Protein AF-A0AAU5PY52-F1 (afdb_monomer_lite)

Structure (mmCIF, N/CA/C/O backbone):
data_AF-A0AAU5PY52-F1
#
_entry.id   AF-A0AAU5PY52-F1
#
loop_
_atom_site.group_PDB
_atom_site.id
_atom_site.type_symbol
_atom_site.label_atom_id
_atom_site.label_alt_id
_atom_site.label_comp_id
_atom_site.label_asym_id
_atom_site.label_entity_id
_atom_site.label_seq_id
_atom_site.pdbx_PDB_ins_code
_atom_site.Cartn_x
_atom_site.Cartn_y
_atom_site.Cartn_z
_atom_site.occupancy
_atom_site.B_iso_or_equiv
_atom_site.auth_seq_id
_atom_site.auth_comp_id
_atom_site.auth_asym_id
_atom_site.auth_atom_id
_atom_site.pdbx_PDB_model_num
ATOM 1 N N . MET A 1 1 ? -18.624 -12.211 0.491 1.00 39.81 1 MET A N 1
ATOM 2 C CA . MET A 1 1 ? -17.865 -11.073 1.031 1.00 39.81 1 MET A CA 1
ATOM 3 C C . MET A 1 1 ? -16.519 -11.173 0.351 1.00 39.81 1 MET A C 1
ATOM 5 O O . MET A 1 1 ? -15.841 -12.166 0.561 1.00 39.81 1 MET A O 1
ATOM 9 N N . THR A 1 2 ? -16.274 -10.323 -0.637 1.00 40.84 2 THR A N 1
ATOM 10 C CA . THR A 1 2 ? -15.008 -10.313 -1.379 1.00 40.84 2 THR A CA 1
ATOM 11 C C . THR A 1 2 ? -14.021 -9.554 -0.504 1.00 40.84 2 THR A C 1
ATOM 13 O O . THR A 1 2 ? -14.384 -8.482 -0.027 1.00 40.84 2 THR A O 1
ATOM 16 N N . ASP A 1 3 ? -12.849 -10.118 -0.225 1.00 51.38 3 ASP A N 1
ATOM 17 C CA . ASP A 1 3 ? -11.806 -9.426 0.536 1.00 51.38 3 ASP A CA 1
ATOM 18 C C . ASP A 1 3 ? -11.303 -8.205 -0.258 1.00 51.38 3 ASP A C 1
ATOM 20 O O . ASP A 1 3 ? -10.367 -8.298 -1.046 1.00 51.38 3 ASP A O 1
ATOM 24 N N . GLU A 1 4 ? -11.919 -7.043 -0.030 1.00 53.38 4 GLU A N 1
ATOM 25 C CA . GLU A 1 4 ? -11.450 -5.718 -0.469 1.00 53.38 4 GLU A CA 1
ATOM 26 C C . GLU A 1 4 ? -9.946 -5.445 -0.229 1.00 53.38 4 GLU A C 1
ATOM 28 O O . GLU A 1 4 ? -9.322 -4.815 -1.089 1.00 53.38 4 GLU A O 1
ATOM 33 N N . PRO A 1 5 ? -9.303 -5.884 0.877 1.00 53.12 5 PRO A N 1
ATOM 34 C CA . PRO A 1 5 ? -7.854 -5.709 1.039 1.00 53.12 5 PRO A CA 1
ATOM 35 C C . PRO A 1 5 ? -7.020 -6.460 -0.010 1.00 53.12 5 PRO A C 1
ATOM 37 O O . PRO A 1 5 ? -6.004 -5.953 -0.492 1.00 53.12 5 PRO A O 1
ATOM 40 N N . ASP A 1 6 ? -7.480 -7.645 -0.405 1.00 61.38 6 ASP A N 1
ATOM 41 C CA . ASP A 1 6 ? -6.853 -8.489 -1.422 1.00 61.38 6 ASP A CA 1
ATOM 42 C C . ASP A 1 6 ? -6.993 -7.861 -2.824 1.00 61.38 6 ASP A C 1
ATOM 44 O O . ASP A 1 6 ? -6.182 -8.088 -3.728 1.00 61.38 6 ASP A O 1
ATOM 48 N N . ASP A 1 7 ? -7.993 -6.993 -2.995 1.00 81.81 7 ASP A N 1
ATOM 49 C CA . ASP A 1 7 ? -8.250 -6.286 -4.243 1.00 81.81 7 ASP A CA 1
ATOM 50 C C . ASP A 1 7 ? -7.268 -5.135 -4.498 1.00 81.81 7 ASP A C 1
ATOM 52 O O . ASP A 1 7 ? -6.905 -4.914 -5.655 1.00 81.81 7 ASP A O 1
ATOM 56 N N . VAL A 1 8 ? -6.766 -4.439 -3.466 1.00 90.81 8 VAL A N 1
ATOM 57 C CA . VAL A 1 8 ? -5.780 -3.354 -3.656 1.00 90.81 8 VAL A CA 1
ATOM 58 C C . VAL A 1 8 ? -4.438 -3.909 -4.130 1.00 90.81 8 VAL A C 1
ATOM 60 O O . VAL A 1 8 ? -3.909 -3.433 -5.136 1.00 90.81 8 VAL A O 1
ATOM 63 N N . LEU A 1 9 ? -3.903 -4.933 -3.454 1.00 94.94 9 LEU A N 1
ATOM 64 C CA . LEU A 1 9 ? -2.650 -5.580 -3.862 1.00 94.94 9 LEU A CA 1
ATOM 65 C C . LEU A 1 9 ? -2.763 -6.154 -5.273 1.00 94.94 9 LEU A C 1
ATOM 67 O O . LEU A 1 9 ? -1.905 -5.899 -6.114 1.00 94.94 9 LEU A O 1
ATOM 71 N N . ARG A 1 10 ? -3.865 -6.851 -5.569 1.00 93.94 10 ARG A N 1
ATOM 72 C CA . ARG A 1 10 ? -4.130 -7.419 -6.895 1.00 93.94 10 ARG A CA 1
ATOM 73 C C . ARG A 1 10 ? -4.260 -6.350 -7.980 1.00 93.94 10 ARG A C 1
ATOM 75 O O . ARG A 1 10 ? -3.784 -6.562 -9.094 1.00 93.94 10 ARG A O 1
ATOM 82 N N . ALA A 1 11 ? -4.909 -5.223 -7.687 1.00 94.75 11 ALA A N 1
ATOM 83 C CA . ALA A 1 11 ? -5.026 -4.111 -8.626 1.00 94.75 11 ALA A CA 1
ATOM 84 C C . ALA A 1 11 ? -3.655 -3.492 -8.920 1.00 94.75 11 ALA A C 1
ATOM 86 O O . ALA A 1 11 ? -3.289 -3.356 -10.084 1.00 94.75 11 ALA A O 1
ATOM 87 N N . VAL A 1 12 ? -2.868 -3.196 -7.883 1.00 95.88 12 VAL A N 1
ATOM 88 C CA . VAL A 1 12 ? -1.525 -2.625 -8.049 1.00 95.88 12 VAL A CA 1
ATOM 89 C C . VAL A 1 12 ? -0.586 -3.613 -8.750 1.00 95.88 12 VAL A C 1
ATOM 91 O O . VAL A 1 12 ? 0.155 -3.213 -9.641 1.00 95.88 12 VAL A O 1
ATOM 94 N N . ALA A 1 13 ? -0.646 -4.908 -8.429 1.00 96.44 13 ALA A N 1
ATOM 95 C CA . ALA A 1 13 ? 0.138 -5.939 -9.110 1.00 96.44 13 ALA A CA 1
ATOM 96 C C . ALA A 1 13 ? -0.170 -6.003 -10.614 1.00 96.44 13 ALA A C 1
ATOM 98 O O . ALA A 1 13 ? 0.753 -6.093 -11.421 1.00 96.44 13 ALA A O 1
ATOM 99 N N . ARG A 1 14 ? -1.449 -5.887 -11.001 1.00 95.44 14 ARG A N 1
ATOM 100 C CA . ARG A 1 14 ? -1.853 -5.795 -12.414 1.00 95.44 14 ARG A CA 1
ATOM 101 C C . ARG A 1 14 ? -1.328 -4.532 -13.084 1.00 95.44 14 ARG A C 1
ATOM 103 O O . ARG A 1 14 ? -0.817 -4.612 -14.190 1.00 95.44 14 ARG A O 1
ATOM 110 N N . GLU A 1 15 ? -1.394 -3.382 -12.417 1.00 95.44 15 GLU A N 1
ATOM 111 C CA . GLU A 1 15 ? -0.835 -2.133 -12.954 1.00 95.44 15 GLU A CA 1
ATOM 112 C C . GLU A 1 15 ? 0.694 -2.237 -13.164 1.00 95.44 15 GLU A C 1
ATOM 114 O O . GLU A 1 15 ? 1.231 -1.706 -14.141 1.00 95.44 15 GLU A O 1
ATOM 119 N N . ILE A 1 16 ? 1.405 -2.944 -12.276 1.00 95.88 16 ILE A N 1
ATOM 120 C CA . ILE A 1 16 ? 2.834 -3.261 -12.429 1.00 95.88 16 ILE A CA 1
ATOM 121 C C . ILE A 1 16 ? 3.046 -4.173 -13.644 1.00 95.88 16 ILE A C 1
ATOM 123 O O . ILE A 1 16 ? 3.886 -3.869 -14.494 1.00 95.88 16 ILE A O 1
ATOM 127 N N . GLU A 1 17 ? 2.275 -5.253 -13.759 1.00 95.31 17 GLU A N 1
ATOM 128 C CA . GLU A 1 17 ? 2.351 -6.184 -14.887 1.00 95.31 17 GLU A CA 1
ATOM 129 C C . GLU A 1 17 ? 2.088 -5.474 -16.222 1.00 95.31 17 GLU A C 1
ATOM 131 O O . GLU A 1 17 ? 2.890 -5.585 -17.147 1.00 95.31 17 GLU A O 1
ATOM 136 N N . ASP A 1 18 ? 1.067 -4.623 -16.296 1.00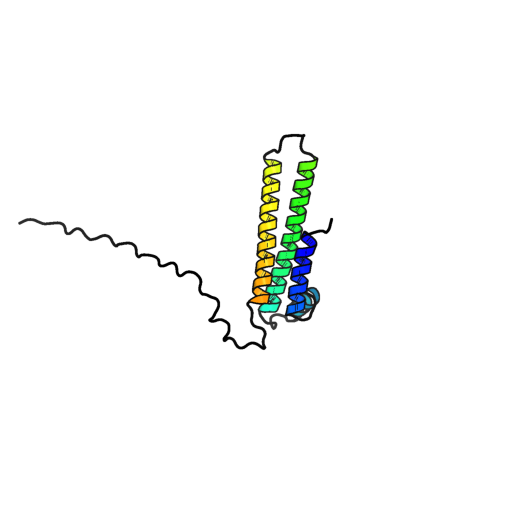 94.12 18 ASP A N 1
ATOM 137 C CA . ASP A 1 18 ? 0.761 -3.804 -17.473 1.00 94.12 18 ASP A CA 1
ATOM 138 C C . ASP A 1 18 ? 1.902 -2.831 -17.831 1.00 94.12 18 ASP A C 1
ATOM 140 O O . ASP A 1 18 ? 2.088 -2.452 -18.997 1.00 94.12 18 ASP A O 1
ATOM 144 N N . ARG A 1 19 ? 2.681 -2.385 -16.835 1.00 91.75 19 ARG A N 1
ATOM 145 C CA . ARG A 1 19 ? 3.782 -1.431 -17.028 1.00 91.75 19 ARG A CA 1
ATOM 146 C C . ARG A 1 19 ? 5.076 -2.087 -17.493 1.00 91.75 19 ARG A C 1
ATOM 148 O O . ARG A 1 19 ? 5.798 -1.451 -18.274 1.00 91.75 19 ARG A O 1
ATOM 155 N N . PHE A 1 20 ? 5.392 -3.277 -16.982 1.00 91.81 20 PHE A N 1
ATOM 156 C CA . PHE A 1 20 ? 6.667 -3.971 -17.210 1.00 91.81 20 PHE A CA 1
ATOM 157 C C . PHE A 1 20 ? 6.549 -5.206 -18.112 1.00 91.81 20 PHE A C 1
ATOM 159 O O . PHE A 1 20 ? 7.569 -5.682 -18.604 1.00 91.81 20 PHE A O 1
ATOM 166 N N . GLY A 1 21 ? 5.333 -5.687 -18.369 1.00 93.88 21 GLY A N 1
ATOM 167 C CA . GLY A 1 21 ? 5.050 -6.878 -19.170 1.00 93.88 21 GLY A CA 1
ATOM 168 C C . GLY A 1 21 ? 5.362 -8.200 -18.467 1.00 93.88 21 GLY A C 1
ATOM 169 O O . GLY A 1 21 ? 5.382 -9.231 -19.133 1.00 93.88 21 GLY A O 1
ATOM 170 N N . VAL A 1 22 ? 5.644 -8.169 -17.162 1.00 94.94 22 VAL A N 1
ATOM 171 C CA . VAL A 1 22 ? 5.950 -9.342 -16.334 1.00 94.94 22 VAL A CA 1
ATOM 172 C C . VAL A 1 22 ? 5.278 -9.216 -14.964 1.00 94.94 22 VAL A C 1
ATOM 174 O O . VAL A 1 22 ? 5.137 -8.091 -14.471 1.00 94.94 22 VAL A O 1
ATOM 177 N N . PRO A 1 23 ? 4.899 -10.335 -14.323 1.00 96.31 23 PRO A N 1
ATOM 178 C CA . PRO A 1 23 ? 4.398 -10.338 -12.953 1.00 96.31 23 PRO A CA 1
ATOM 179 C C . PRO A 1 23 ? 5.377 -9.696 -11.959 1.00 96.31 23 PRO A C 1
ATOM 181 O O . PRO A 1 23 ? 6.594 -9.702 -12.156 1.00 96.31 23 PRO A O 1
ATOM 184 N N . VAL A 1 24 ? 4.851 -9.178 -10.845 1.00 95.69 24 VAL A N 1
ATOM 185 C CA . VAL A 1 24 ? 5.657 -8.484 -9.823 1.00 95.69 24 VAL A CA 1
ATOM 186 C C . VAL A 1 24 ? 6.741 -9.369 -9.192 1.00 95.69 24 VAL A C 1
ATOM 188 O O . VAL A 1 24 ? 7.825 -8.876 -8.880 1.00 95.69 24 VAL A O 1
ATOM 191 N N . ASP A 1 25 ? 6.500 -10.676 -9.070 1.00 95.94 25 ASP A N 1
ATOM 192 C CA . ASP A 1 25 ? 7.489 -11.624 -8.546 1.00 95.94 25 ASP A CA 1
ATOM 193 C C . ASP A 1 25 ? 8.660 -11.829 -9.515 1.00 95.94 25 ASP A C 1
ATOM 195 O O . ASP A 1 25 ? 9.820 -11.794 -9.107 1.00 95.94 25 ASP A O 1
ATOM 199 N N . GLU A 1 26 ? 8.387 -11.925 -10.818 1.00 95.62 26 GLU A N 1
ATOM 200 C CA . GLU A 1 26 ? 9.441 -11.969 -11.839 1.00 95.62 26 GLU A CA 1
ATOM 201 C C . GLU A 1 26 ? 10.224 -10.646 -11.884 1.00 95.62 26 GLU A C 1
ATOM 203 O O . GLU A 1 26 ? 11.449 -10.633 -12.038 1.00 95.62 26 GLU A O 1
ATOM 208 N N . LEU A 1 27 ? 9.542 -9.512 -11.680 1.00 95.00 27 LEU A N 1
ATOM 209 C CA . LEU A 1 27 ? 10.191 -8.206 -11.567 1.00 95.00 27 LEU A CA 1
ATOM 210 C C . LEU A 1 27 ? 11.116 -8.130 -10.339 1.00 95.00 27 LEU A C 1
ATOM 212 O O . LEU A 1 27 ? 12.227 -7.602 -10.453 1.00 95.00 27 LEU A O 1
ATOM 216 N N . ARG A 1 28 ? 10.702 -8.676 -9.185 1.00 95.38 28 ARG A N 1
ATOM 217 C CA . ARG A 1 28 ? 11.547 -8.824 -7.982 1.00 95.38 28 ARG A CA 1
ATOM 218 C C . ARG A 1 28 ? 12.805 -9.622 -8.282 1.00 95.38 28 ARG A C 1
ATOM 220 O O . ARG A 1 28 ? 13.901 -9.179 -7.934 1.00 95.38 28 ARG A O 1
ATOM 227 N N . GLU A 1 29 ? 12.662 -10.772 -8.934 1.00 95.00 29 GLU A N 1
ATOM 228 C CA . GLU A 1 29 ? 13.794 -11.625 -9.299 1.00 95.00 29 GLU A CA 1
ATOM 229 C C . GLU A 1 29 ? 14.764 -10.897 -10.232 1.00 95.00 29 GLU A C 1
ATOM 231 O O . GLU A 1 29 ? 15.976 -10.902 -9.998 1.00 95.00 29 GLU A O 1
ATOM 236 N N . ALA A 1 30 ? 14.243 -10.195 -11.241 1.00 92.31 30 ALA A N 1
ATOM 237 C CA . ALA A 1 30 ? 15.050 -9.398 -12.158 1.00 92.31 30 ALA A CA 1
ATOM 2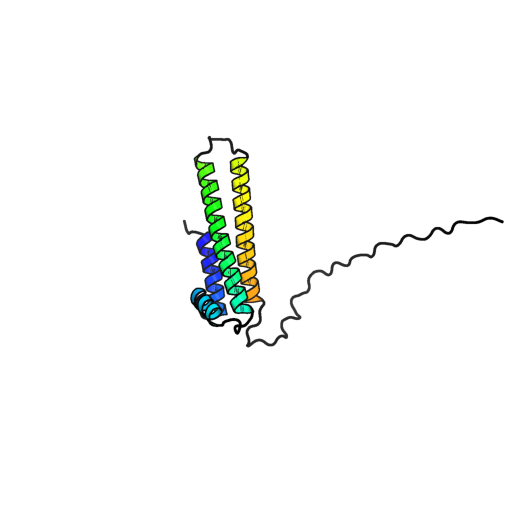38 C C . ALA A 1 30 ? 15.810 -8.270 -11.435 1.00 92.31 30 ALA A C 1
ATOM 240 O O . ALA A 1 30 ? 17.007 -8.077 -11.672 1.00 92.31 30 ALA A O 1
ATOM 241 N N . VAL A 1 31 ? 15.151 -7.550 -10.518 1.00 92.88 31 VAL A N 1
ATOM 242 C CA . VAL A 1 31 ? 15.781 -6.510 -9.685 1.00 92.88 31 VAL A CA 1
ATOM 243 C C . VAL A 1 31 ? 16.882 -7.106 -8.802 1.00 92.88 31 VAL A C 1
ATOM 245 O O . VAL A 1 31 ? 17.985 -6.551 -8.743 1.00 92.88 31 VAL A O 1
ATOM 248 N N . ALA A 1 32 ? 16.626 -8.246 -8.158 1.00 91.94 32 ALA A N 1
ATOM 249 C CA . ALA A 1 32 ? 17.595 -8.929 -7.303 1.00 91.94 32 ALA A CA 1
ATOM 250 C C . ALA A 1 32 ? 18.813 -9.439 -8.095 1.00 91.94 32 ALA A C 1
ATOM 252 O O . ALA A 1 32 ? 19.960 -9.287 -7.660 1.00 91.94 32 ALA A O 1
ATOM 253 N N . ALA A 1 33 ? 18.585 -9.994 -9.288 1.00 90.88 33 ALA A N 1
ATOM 254 C CA . ALA A 1 33 ? 19.635 -10.508 -10.161 1.00 90.88 33 ALA A CA 1
ATOM 255 C C . ALA A 1 33 ? 20.532 -9.396 -10.733 1.00 90.88 33 ALA A C 1
ATOM 257 O O . ALA A 1 33 ? 21.728 -9.610 -10.942 1.00 90.88 33 ALA A O 1
ATOM 258 N N . ALA A 1 34 ? 19.990 -8.194 -10.949 1.00 84.62 34 ALA A N 1
ATOM 259 C CA . ALA A 1 34 ? 20.687 -7.117 -11.644 1.00 84.62 34 ALA A CA 1
ATOM 260 C C . ALA A 1 34 ? 21.833 -6.450 -10.854 1.00 84.62 34 ALA A C 1
ATOM 262 O O . ALA A 1 34 ? 22.549 -5.630 -11.430 1.00 84.62 34 ALA A O 1
ATOM 263 N N . ARG A 1 35 ? 22.046 -6.756 -9.562 1.00 68.06 35 ARG A N 1
ATOM 264 C CA . ARG A 1 35 ? 23.165 -6.238 -8.730 1.00 68.06 35 ARG A CA 1
ATOM 265 C C . ARG A 1 35 ? 23.478 -4.736 -8.935 1.00 68.06 35 ARG A C 1
ATOM 267 O O . ARG A 1 35 ? 24.636 -4.347 -9.057 1.00 68.06 35 ARG A O 1
ATOM 274 N N . GLY A 1 36 ? 22.447 -3.889 -9.002 1.00 65.81 36 GLY A N 1
ATOM 275 C CA . GLY A 1 36 ? 22.589 -2.430 -9.154 1.00 65.81 36 GLY A CA 1
ATOM 276 C C . GLY A 1 36 ? 22.752 -1.905 -10.588 1.00 65.81 36 GLY A C 1
ATOM 277 O O . GLY A 1 36 ? 22.923 -0.704 -10.767 1.00 65.81 36 GLY A O 1
ATOM 278 N N . THR A 1 37 ? 22.677 -2.765 -11.608 1.00 73.75 37 THR A N 1
ATOM 279 C CA . THR A 1 37 ? 22.708 -2.356 -13.030 1.00 73.75 37 THR A CA 1
ATOM 280 C C . THR A 1 37 ? 21.328 -2.040 -13.615 1.00 73.75 37 THR A C 1
ATOM 282 O O . THR A 1 37 ? 21.238 -1.464 -14.699 1.00 73.75 37 THR A O 1
ATOM 285 N N . ILE A 1 38 ? 20.248 -2.383 -12.907 1.00 78.31 38 ILE A N 1
ATOM 286 C CA . ILE A 1 38 ? 18.880 -2.074 -13.331 1.00 78.31 38 ILE A CA 1
ATOM 287 C C . ILE A 1 38 ? 18.567 -0.583 -13.151 1.00 78.31 38 ILE A C 1
ATOM 289 O O . ILE A 1 38 ? 19.106 0.088 -12.269 1.00 78.31 38 ILE A O 1
ATOM 293 N N . SER A 1 39 ? 17.684 -0.057 -14.002 1.00 80.00 39 SER A N 1
ATOM 294 C CA . SER A 1 39 ? 17.233 1.330 -13.906 1.00 80.00 39 SER A CA 1
ATOM 295 C C . SER A 1 39 ? 16.482 1.595 -12.591 1.00 80.00 39 SER A C 1
ATOM 297 O O . SER A 1 39 ? 15.991 0.681 -11.931 1.00 80.00 39 SER A O 1
ATOM 299 N N . PHE A 1 40 ? 16.390 2.869 -12.200 1.00 88.31 40 PHE A N 1
ATOM 300 C CA . PHE A 1 40 ? 15.768 3.282 -10.936 1.00 88.31 40 PHE A CA 1
ATOM 301 C C . PHE A 1 40 ? 14.317 2.800 -10.784 1.00 88.31 40 PHE A C 1
ATOM 303 O O . PHE A 1 40 ? 13.910 2.422 -9.688 1.00 88.31 40 PHE A O 1
ATOM 310 N N . LEU A 1 41 ? 13.537 2.834 -11.869 1.00 91.19 41 LEU A N 1
ATOM 311 C CA . LEU A 1 41 ? 12.091 2.644 -11.811 1.00 91.19 41 LEU A CA 1
ATOM 312 C C . LEU A 1 41 ? 11.679 1.226 -11.353 1.00 91.19 41 LEU A C 1
ATOM 314 O O . LEU A 1 41 ? 10.944 1.160 -10.371 1.00 91.19 41 LEU A O 1
ATOM 318 N N . PRO A 1 42 ? 12.151 0.115 -11.962 1.00 92.69 42 PRO A N 1
ATOM 319 C CA . PRO A 1 42 ? 11.880 -1.242 -11.475 1.00 92.69 42 PRO A CA 1
ATOM 320 C C . PRO A 1 42 ? 12.196 -1.435 -9.990 1.00 92.69 42 PRO A C 1
ATOM 322 O O . PRO A 1 42 ? 11.351 -1.908 -9.237 1.00 92.69 42 PRO A O 1
ATOM 325 N N . SER A 1 43 ? 13.378 -0.998 -9.544 1.00 93.50 43 SER A N 1
ATOM 326 C CA . SER A 1 43 ? 13.796 -1.137 -8.143 1.00 93.50 43 SER A CA 1
ATOM 327 C C . SER A 1 43 ? 12.925 -0.326 -7.189 1.00 93.50 43 SER A C 1
ATOM 329 O O . SER A 1 43 ? 12.601 -0.788 -6.097 1.00 93.50 43 SER A O 1
ATOM 331 N N . ALA A 1 44 ? 12.548 0.894 -7.583 1.00 94.25 44 ALA A N 1
ATOM 332 C CA . ALA A 1 44 ? 11.674 1.735 -6.780 1.00 94.25 44 ALA A CA 1
ATOM 333 C C . ALA A 1 44 ? 10.266 1.136 -6.680 1.00 94.25 44 ALA A C 1
ATOM 335 O O . ALA A 1 44 ? 9.721 1.092 -5.581 1.00 94.25 44 ALA A O 1
ATOM 336 N N . VAL A 1 45 ? 9.700 0.663 -7.795 1.00 96.19 45 VAL A N 1
ATOM 337 C CA . VAL A 1 45 ? 8.373 0.033 -7.821 1.00 96.19 45 VAL A CA 1
ATOM 338 C C . VAL A 1 45 ? 8.346 -1.215 -6.947 1.00 96.19 45 VAL A C 1
ATOM 340 O O . VAL A 1 45 ? 7.468 -1.305 -6.097 1.00 96.19 45 VAL A O 1
ATOM 343 N N . VAL A 1 46 ? 9.322 -2.118 -7.094 1.00 96.31 46 VAL A N 1
ATOM 344 C CA . VAL A 1 46 ? 9.411 -3.335 -6.269 1.00 96.31 46 VAL A CA 1
ATOM 345 C C . VAL A 1 46 ? 9.453 -2.982 -4.786 1.00 96.31 46 VAL A C 1
ATOM 347 O O . VAL A 1 46 ? 8.622 -3.463 -4.028 1.00 96.31 46 VAL A O 1
ATOM 350 N N . ARG A 1 47 ? 10.332 -2.059 -4.378 1.00 96.44 47 ARG A N 1
ATOM 351 C CA . ARG A 1 47 ? 10.416 -1.636 -2.973 1.00 96.44 47 ARG A CA 1
ATOM 352 C C . ARG A 1 47 ? 9.084 -1.095 -2.445 1.00 96.44 47 ARG A C 1
ATOM 354 O O . ARG A 1 47 ? 8.661 -1.455 -1.358 1.00 96.44 47 ARG A O 1
ATOM 361 N N . TRP A 1 48 ? 8.437 -0.202 -3.191 1.00 97.94 48 TRP A N 1
ATOM 362 C CA . TRP A 1 48 ? 7.174 0.395 -2.750 1.00 97.94 48 TRP A CA 1
ATOM 363 C C . TRP A 1 48 ? 6.009 -0.599 -2.753 1.00 97.94 48 TRP A C 1
ATOM 365 O O . TRP A 1 48 ? 5.072 -0.429 -1.976 1.00 97.94 48 TRP A O 1
ATOM 375 N N . TYR A 1 49 ? 6.065 -1.620 -3.606 1.00 97.81 49 TYR A N 1
ATOM 376 C CA . TYR A 1 49 ? 5.119 -2.726 -3.589 1.00 97.81 49 TYR A CA 1
ATOM 377 C C . TYR A 1 49 ? 5.350 -3.648 -2.378 1.00 97.81 49 TYR A C 1
ATOM 379 O O . TYR A 1 49 ? 4.388 -4.005 -1.706 1.00 97.81 49 TYR A O 1
ATOM 387 N N . ASP A 1 50 ? 6.603 -3.934 -2.014 1.00 97.50 50 ASP A N 1
ATOM 388 C CA . ASP A 1 50 ? 6.939 -4.662 -0.779 1.00 97.50 50 ASP A CA 1
ATOM 389 C C . ASP A 1 50 ? 6.444 -3.902 0.470 1.00 97.50 50 ASP A C 1
ATOM 391 O O . ASP A 1 50 ? 5.815 -4.484 1.357 1.00 97.50 50 ASP A O 1
ATOM 395 N N . ASP A 1 51 ? 6.648 -2.579 0.507 1.00 98.12 51 ASP A N 1
ATOM 396 C CA . ASP A 1 51 ? 6.132 -1.709 1.574 1.00 98.12 51 ASP A CA 1
ATOM 397 C C . ASP A 1 51 ? 4.588 -1.721 1.633 1.00 98.12 51 ASP A C 1
ATOM 399 O O . ASP A 1 51 ? 3.999 -1.570 2.706 1.00 98.12 51 ASP A O 1
ATOM 403 N N . LEU A 1 52 ? 3.912 -1.873 0.486 1.00 97.62 52 LEU A N 1
ATOM 404 C CA . LEU A 1 52 ? 2.453 -1.989 0.406 1.00 97.62 52 LEU A CA 1
ATOM 405 C C . LEU A 1 52 ? 1.967 -3.338 0.957 1.00 97.62 52 LEU A C 1
ATOM 407 O O . LEU A 1 52 ? 0.991 -3.362 1.705 1.00 97.62 52 LEU A O 1
ATOM 411 N N . GLU A 1 53 ? 2.648 -4.443 0.645 1.00 97.25 53 GLU A N 1
ATOM 412 C CA . GLU A 1 53 ? 2.350 -5.763 1.222 1.00 97.25 53 GLU A CA 1
ATOM 413 C C . GLU A 1 53 ? 2.546 -5.782 2.743 1.00 97.25 53 GLU A C 1
ATOM 415 O O . GLU A 1 53 ? 1.764 -6.388 3.480 1.00 97.25 53 GLU A O 1
ATOM 420 N N . GLU A 1 54 ? 3.584 -5.113 3.249 1.00 97.19 54 GLU A N 1
ATOM 421 C CA . GLU A 1 54 ? 3.768 -4.926 4.688 1.00 97.19 54 GLU A CA 1
ATOM 422 C C . GLU A 1 54 ? 2.628 -4.105 5.302 1.00 97.19 54 GLU A C 1
ATOM 424 O O . GLU A 1 54 ? 2.027 -4.539 6.287 1.00 97.19 54 GLU A O 1
ATOM 429 N N . ALA A 1 55 ? 2.271 -2.970 4.697 1.00 96.44 55 ALA A N 1
ATOM 430 C CA . ALA A 1 55 ? 1.166 -2.141 5.171 1.00 96.44 55 ALA A CA 1
ATOM 431 C C . ALA A 1 55 ? -0.172 -2.899 5.180 1.00 96.44 55 ALA A C 1
ATOM 433 O O . ALA A 1 55 ? -0.944 -2.761 6.127 1.00 96.44 55 ALA A O 1
ATOM 434 N N . GLN A 1 56 ? -0.427 -3.739 4.172 1.00 96.81 56 GLN A N 1
ATOM 435 C CA . GLN A 1 56 ? -1.627 -4.571 4.112 1.00 96.81 56 GLN A CA 1
ATOM 436 C C . GLN A 1 56 ? -1.663 -5.602 5.250 1.00 96.81 56 GLN A C 1
ATOM 438 O O . GLN A 1 56 ? -2.696 -5.756 5.896 1.00 96.81 56 GLN A O 1
ATOM 443 N N . ARG A 1 57 ? -0.536 -6.256 5.564 1.00 96.25 57 ARG A N 1
ATOM 444 C CA . ARG A 1 57 ? -0.450 -7.179 6.712 1.00 96.25 57 ARG A CA 1
ATOM 445 C C . ARG A 1 57 ? -0.681 -6.471 8.047 1.00 96.25 57 ARG A C 1
ATOM 447 O O . ARG A 1 57 ? -1.362 -7.011 8.916 1.00 96.25 57 ARG A O 1
ATOM 454 N N . LEU A 1 58 ? -0.131 -5.266 8.211 1.00 95.94 58 LEU A N 1
ATOM 455 C CA . LEU A 1 58 ? -0.333 -4.457 9.416 1.00 95.94 58 LEU A CA 1
ATOM 456 C C . LEU A 1 58 ? -1.789 -4.008 9.572 1.00 95.94 58 LEU A C 1
ATOM 458 O O . LEU A 1 58 ? -2.297 -4.022 10.692 1.00 95.94 58 LEU A O 1
ATOM 462 N N . LEU A 1 59 ? -2.452 -3.641 8.472 1.00 96.81 59 LEU A N 1
ATOM 463 C CA . LEU A 1 59 ? -3.872 -3.299 8.471 1.00 96.81 59 LEU A CA 1
ATOM 464 C C . LEU A 1 59 ? -4.724 -4.497 8.891 1.00 96.81 59 LEU A C 1
ATOM 466 O O . LEU A 1 59 ? -5.471 -4.378 9.855 1.00 96.81 59 LEU A O 1
ATOM 470 N N . THR A 1 60 ? -4.539 -5.656 8.253 1.00 96.06 60 THR A N 1
ATOM 471 C CA . THR A 1 60 ? -5.279 -6.879 8.599 1.00 96.06 60 THR A CA 1
ATOM 472 C C . THR A 1 60 ? -5.089 -7.250 10.072 1.00 96.06 60 THR A C 1
ATOM 474 O O . THR A 1 60 ? -6.059 -7.504 10.775 1.00 96.06 60 THR A O 1
ATOM 477 N N . SER A 1 61 ? -3.857 -7.180 10.588 1.00 96.69 61 SER A N 1
ATOM 478 C CA . SER A 1 61 ? -3.601 -7.432 12.012 1.00 96.69 61 SER A CA 1
ATOM 479 C C . SER A 1 61 ? -4.301 -6.424 12.930 1.00 96.69 61 SER A C 1
ATOM 481 O O . SER A 1 61 ? -4.769 -6.806 13.998 1.00 96.69 61 SER A O 1
ATOM 483 N N . ALA A 1 62 ? -4.351 -5.141 12.561 1.00 96.88 62 ALA A N 1
ATOM 484 C CA . ALA A 1 62 ? -5.031 -4.124 13.359 1.00 96.88 62 ALA A CA 1
ATOM 485 C C . ALA A 1 62 ? -6.559 -4.310 13.337 1.00 96.88 62 ALA A C 1
ATOM 487 O O . ALA A 1 62 ? -7.213 -4.113 14.360 1.00 96.88 62 ALA A O 1
ATOM 488 N N . GLU A 1 63 ? -7.118 -4.704 12.191 1.00 97.06 63 GLU A N 1
ATOM 489 C CA . GLU A 1 63 ? -8.541 -5.013 12.026 1.00 97.06 63 GLU A CA 1
ATOM 490 C C . GLU A 1 63 ? -8.942 -6.234 12.858 1.00 97.06 63 GLU A C 1
ATOM 492 O O . GLU A 1 63 ? -9.941 -6.173 13.574 1.00 97.06 63 GLU A O 1
ATOM 497 N N . ASP A 1 64 ? -8.134 -7.297 12.844 1.00 96.94 64 ASP A N 1
ATOM 498 C CA . ASP A 1 64 ? -8.356 -8.496 13.657 1.00 96.94 64 ASP A CA 1
ATOM 499 C C . ASP A 1 64 ? -8.314 -8.185 15.161 1.00 96.94 64 ASP A C 1
ATOM 501 O O . ASP A 1 64 ? -9.169 -8.645 15.923 1.00 96.94 64 ASP A O 1
ATOM 505 N N . GLU A 1 65 ? -7.352 -7.367 15.604 1.00 96.50 65 GLU A N 1
ATOM 506 C CA . GLU A 1 65 ? -7.268 -6.917 16.999 1.00 96.50 65 GLU A CA 1
ATOM 507 C C . GLU A 1 65 ? -8.501 -6.096 17.409 1.00 96.50 65 GLU A C 1
ATOM 509 O O . GLU A 1 65 ? -9.082 -6.339 18.472 1.00 96.50 65 GLU A O 1
ATOM 514 N N . LEU A 1 66 ? -8.926 -5.143 16.570 1.00 96.06 66 LEU A N 1
ATOM 515 C CA . LEU A 1 66 ? -10.119 -4.335 16.821 1.00 96.06 66 LEU A CA 1
ATOM 516 C C . LEU A 1 66 ? -11.378 -5.207 16.863 1.00 96.06 66 LEU A C 1
ATOM 518 O O . LEU A 1 66 ? -12.203 -5.053 17.765 1.00 96.06 66 LEU A O 1
ATOM 522 N N . LEU A 1 67 ? -11.522 -6.137 15.919 1.00 95.69 67 LEU A N 1
ATOM 523 C CA . LEU A 1 67 ? -12.653 -7.055 15.864 1.00 95.69 67 LEU A CA 1
ATOM 524 C C . LEU A 1 67 ? -12.707 -7.933 17.120 1.00 95.69 67 LEU A C 1
ATOM 526 O O . LEU A 1 67 ? -13.773 -8.075 17.720 1.00 95.69 67 LEU A O 1
ATOM 530 N N . GLY A 1 68 ? -11.565 -8.472 17.555 1.00 94.62 68 GLY A N 1
ATOM 531 C CA . GLY A 1 68 ? -11.466 -9.263 18.781 1.00 94.62 68 GLY A CA 1
ATOM 532 C C . GLY A 1 68 ? -11.847 -8.466 20.033 1.00 94.62 68 GLY A C 1
ATOM 533 O O . GLY A 1 68 ? -12.567 -8.973 20.900 1.00 94.62 68 GLY A O 1
ATOM 534 N N . ALA A 1 69 ? -11.431 -7.199 20.109 1.00 92.81 69 ALA A N 1
ATOM 535 C CA . ALA A 1 69 ? -11.810 -6.306 21.201 1.00 92.81 69 ALA A CA 1
ATOM 536 C C . ALA A 1 69 ? -13.317 -6.004 21.198 1.00 92.81 69 ALA A C 1
ATOM 538 O O . ALA A 1 69 ? -13.967 -6.128 22.233 1.00 92.81 69 ALA A O 1
ATOM 539 N N . LEU A 1 70 ? -13.899 -5.700 20.033 1.00 92.50 70 LEU A N 1
ATOM 540 C CA . LEU A 1 70 ? -15.335 -5.438 19.888 1.00 92.50 70 LEU A CA 1
ATOM 541 C C . LEU A 1 70 ? -16.201 -6.653 20.241 1.00 92.50 70 LEU A C 1
ATOM 543 O O . LEU A 1 70 ? -17.260 -6.497 20.841 1.00 92.50 70 LEU A O 1
ATOM 547 N N . GLN A 1 71 ? -15.755 -7.864 19.902 1.00 92.00 71 GLN A N 1
ATOM 548 C CA . GLN A 1 71 ? -16.451 -9.105 20.263 1.00 92.00 71 GLN A CA 1
ATOM 549 C C . GLN A 1 71 ? -16.409 -9.396 21.768 1.00 92.00 71 GLN A C 1
ATOM 551 O O . GLN A 1 71 ? -17.299 -10.068 22.288 1.00 92.00 71 GLN A O 1
ATOM 556 N N . SER A 1 72 ? -15.379 -8.903 22.456 1.00 88.50 72 SER A N 1
ATOM 557 C CA . SER A 1 72 ? -15.182 -9.093 23.897 1.00 88.50 72 SER A CA 1
ATOM 558 C C . SER A 1 72 ? -15.784 -7.961 24.736 1.00 88.50 72 SER A C 1
ATOM 560 O O . SER A 1 72 ? -15.900 -8.099 25.955 1.00 88.50 72 SER A O 1
ATOM 562 N N . ALA A 1 73 ? -16.155 -6.843 24.105 1.00 85.06 73 ALA A N 1
ATOM 563 C CA . ALA A 1 73 ? -16.648 -5.657 24.785 1.00 85.06 73 ALA A CA 1
ATOM 564 C C . ALA A 1 73 ? -18.067 -5.871 25.354 1.00 85.06 73 ALA A C 1
ATOM 566 O O . ALA A 1 73 ? -18.934 -6.449 24.687 1.00 85.06 73 ALA A O 1
ATOM 567 N N . PRO A 1 74 ? -18.347 -5.392 26.580 1.00 82.38 74 PRO A N 1
ATOM 568 C CA . PRO A 1 74 ? -19.692 -5.411 27.132 1.00 82.38 74 PRO A CA 1
ATOM 569 C C . PRO A 1 74 ? -20.639 -4.528 26.309 1.00 82.38 74 PRO A C 1
ATOM 571 O O . PRO A 1 74 ? -20.271 -3.472 25.794 1.00 82.38 74 PRO A O 1
ATOM 574 N N . ALA A 1 75 ? -21.892 -4.966 26.183 1.00 76.81 75 ALA A N 1
ATOM 575 C CA . ALA A 1 75 ? -22.879 -4.280 25.359 1.00 76.81 75 ALA A CA 1
ATOM 576 C C . ALA A 1 75 ? -23.105 -2.834 25.837 1.00 76.81 75 ALA A C 1
ATOM 578 O O . ALA A 1 75 ? -23.625 -2.610 26.929 1.00 76.81 75 ALA A O 1
ATOM 579 N N . GLY A 1 76 ? -22.777 -1.867 24.976 1.00 71.12 76 GLY A N 1
ATOM 580 C CA . GLY A 1 76 ? -23.110 -0.453 25.162 1.00 71.12 76 GLY A CA 1
ATOM 581 C C . GLY A 1 76 ? -21.971 0.453 25.628 1.00 71.12 76 GLY A C 1
ATOM 582 O O . GLY A 1 76 ? -22.206 1.655 25.731 1.00 71.12 76 GLY A O 1
ATOM 583 N N . GLU A 1 77 ? -20.760 -0.065 25.855 1.00 74.12 77 GLU A N 1
ATOM 584 C CA . GLU A 1 77 ? -19.616 0.755 26.270 1.00 74.12 77 GLU A CA 1
ATOM 585 C C . GLU A 1 77 ? -18.381 0.439 25.415 1.00 74.12 77 GLU A C 1
ATOM 587 O O . GLU A 1 77 ? -17.844 -0.666 25.448 1.00 74.12 77 GLU A O 1
ATOM 592 N N . LEU A 1 78 ? -17.962 1.418 24.605 1.00 83.00 78 LEU A N 1
ATOM 593 C CA . LEU A 1 78 ? -16.673 1.399 23.915 1.00 83.00 78 LEU A CA 1
ATOM 594 C C . LEU A 1 78 ? -15.685 2.143 24.805 1.00 83.00 78 LEU A C 1
ATOM 596 O O . LEU A 1 78 ? -15.796 3.359 24.972 1.00 83.00 78 LEU A O 1
ATOM 600 N N . ASP A 1 79 ? -14.757 1.412 25.403 1.00 86.31 79 ASP A N 1
ATOM 601 C CA . ASP A 1 79 ? -13.738 1.999 26.259 1.00 86.31 79 ASP A CA 1
ATOM 602 C C . ASP A 1 79 ? -12.604 2.656 25.445 1.00 86.31 79 ASP A C 1
ATOM 604 O O . ASP A 1 79 ? -12.528 2.587 24.212 1.00 86.31 79 ASP A O 1
ATOM 608 N N . GLU A 1 80 ? -11.690 3.320 26.153 1.00 89.19 80 GLU A N 1
ATOM 609 C CA . GLU A 1 80 ? -10.519 3.966 25.550 1.00 89.19 80 GLU A CA 1
ATOM 610 C C . GLU A 1 80 ? -9.615 2.972 24.795 1.00 89.19 80 GLU A C 1
ATOM 612 O O . GLU A 1 80 ? -8.928 3.356 23.841 1.00 89.19 80 GLU A O 1
ATOM 617 N N . GLN A 1 81 ? -9.626 1.689 25.178 1.00 89.81 81 GLN A N 1
ATOM 618 C CA . GLN A 1 81 ? -8.839 0.648 24.524 1.00 89.81 81 GLN A CA 1
ATOM 619 C C . GLN A 1 81 ? -9.378 0.359 23.121 1.00 89.81 81 GLN A C 1
ATOM 621 O O . GLN A 1 81 ? -8.606 0.366 22.159 1.00 89.81 81 GLN A O 1
ATOM 626 N N . VAL A 1 82 ? -10.692 0.173 22.978 1.00 93.06 82 VAL A N 1
ATOM 627 C CA . VAL A 1 82 ? -11.331 -0.031 21.671 1.00 93.06 82 VAL A CA 1
ATOM 628 C C . VAL A 1 82 ? -11.129 1.187 20.769 1.00 93.06 82 VAL A C 1
ATOM 630 O O . VAL A 1 82 ? -10.787 1.038 19.594 1.00 93.06 82 VAL A O 1
ATOM 633 N N . MET A 1 83 ? -11.250 2.398 21.319 1.00 93.50 83 MET A N 1
ATOM 634 C CA . MET A 1 83 ? -11.000 3.630 20.560 1.00 93.50 83 MET A CA 1
ATOM 635 C C . MET A 1 83 ? -9.546 3.738 20.075 1.00 93.50 83 MET A C 1
ATOM 637 O O . MET A 1 83 ? -9.297 4.168 18.948 1.00 93.50 83 MET A O 1
ATOM 641 N N . THR A 1 84 ? -8.580 3.295 20.883 1.00 95.69 84 THR A N 1
ATOM 642 C CA . THR A 1 84 ? -7.160 3.258 20.493 1.00 95.69 84 THR A CA 1
ATOM 643 C C . THR A 1 84 ? -6.912 2.272 19.348 1.00 95.69 84 THR A C 1
ATOM 645 O O . THR A 1 84 ? -6.174 2.586 18.411 1.00 95.69 84 THR A O 1
ATOM 648 N N . LEU A 1 85 ? -7.550 1.098 19.379 1.00 96.62 85 LEU A N 1
ATOM 649 C CA . LEU A 1 85 ? -7.465 0.114 18.295 1.00 96.62 85 LEU A CA 1
ATOM 650 C C . LEU A 1 85 ? -8.102 0.637 17.002 1.00 96.62 85 LEU A C 1
ATOM 652 O O . LEU A 1 85 ? -7.517 0.480 15.932 1.00 96.62 85 LEU A O 1
ATOM 656 N N . ALA A 1 86 ? -9.231 1.342 17.094 1.00 95.94 86 ALA A N 1
ATOM 657 C CA . ALA A 1 86 ? -9.847 1.994 15.939 1.00 95.94 86 ALA A CA 1
ATOM 658 C C . ALA A 1 86 ? -8.903 3.022 15.290 1.00 95.94 86 ALA A C 1
ATOM 660 O O . ALA A 1 86 ? -8.721 3.017 14.072 1.00 95.94 86 ALA A O 1
ATOM 661 N N . GLN A 1 87 ? -8.220 3.842 16.095 1.00 97.00 87 GLN A N 1
ATOM 662 C CA . GLN A 1 87 ? -7.221 4.785 15.583 1.00 97.00 87 GLN A CA 1
ATOM 663 C C . GLN A 1 87 ? -6.016 4.077 14.939 1.00 97.00 87 GLN A C 1
ATOM 665 O O . GLN A 1 87 ? -5.430 4.583 13.976 1.00 97.00 87 GLN A O 1
ATOM 670 N N . ARG A 1 88 ? -5.631 2.902 15.450 1.00 97.31 88 ARG A N 1
ATOM 671 C CA . ARG A 1 88 ? -4.563 2.083 14.861 1.00 97.31 88 ARG A CA 1
ATOM 672 C C . ARG A 1 88 ? -4.957 1.559 13.478 1.00 97.31 88 ARG A C 1
ATOM 674 O O . ARG A 1 88 ? -4.128 1.630 12.572 1.00 97.31 88 ARG A O 1
ATOM 681 N N . VAL A 1 89 ? -6.200 1.102 13.302 1.00 98.06 89 VAL A N 1
ATOM 682 C CA . VAL A 1 89 ? -6.742 0.694 11.992 1.00 98.06 89 VAL A CA 1
ATOM 683 C C . VAL A 1 89 ? -6.719 1.862 11.006 1.00 98.06 89 VAL A C 1
ATOM 685 O O . VAL A 1 89 ? -6.157 1.728 9.922 1.00 98.06 89 VAL A O 1
ATOM 688 N N . ASP A 1 90 ? -7.229 3.031 11.401 1.00 97.56 90 ASP A N 1
ATOM 689 C CA . ASP A 1 90 ? -7.231 4.244 10.564 1.00 97.56 90 ASP A CA 1
ATOM 690 C C . ASP A 1 90 ? -5.814 4.654 10.117 1.00 97.56 90 ASP A C 1
ATOM 692 O O . ASP A 1 90 ? -5.551 4.969 8.951 1.00 97.56 90 ASP A O 1
ATOM 696 N N . THR A 1 91 ? -4.854 4.551 11.038 1.00 97.69 91 THR A N 1
ATOM 697 C CA . THR A 1 91 ? -3.441 4.823 10.755 1.00 97.69 91 THR A CA 1
ATOM 698 C C . THR A 1 91 ? -2.863 3.814 9.758 1.00 97.69 91 THR A C 1
ATOM 700 O O . THR A 1 91 ? -2.185 4.208 8.807 1.00 97.69 91 THR A O 1
ATOM 703 N N . ALA A 1 92 ? -3.129 2.518 9.944 1.00 97.19 92 ALA A N 1
ATOM 704 C CA . ALA A 1 92 ? -2.655 1.466 9.045 1.00 97.19 92 ALA A CA 1
ATOM 705 C C . ALA A 1 92 ? -3.260 1.594 7.637 1.00 97.19 92 ALA A C 1
ATOM 707 O O . ALA A 1 92 ? -2.543 1.455 6.643 1.00 97.19 92 ALA A O 1
ATOM 708 N N . LEU A 1 93 ? -4.545 1.944 7.547 1.00 96.62 93 LEU A N 1
ATOM 709 C CA . LEU A 1 93 ? -5.244 2.192 6.289 1.00 96.62 93 LEU A CA 1
ATOM 710 C C . LEU A 1 93 ? -4.642 3.390 5.546 1.00 96.62 93 LEU A C 1
ATOM 712 O O . LEU A 1 93 ? -4.303 3.279 4.368 1.00 96.62 93 LEU A O 1
ATOM 716 N N . THR A 1 94 ? -4.401 4.498 6.254 1.00 97.75 94 THR A N 1
ATOM 717 C CA . THR A 1 94 ? -3.736 5.684 5.691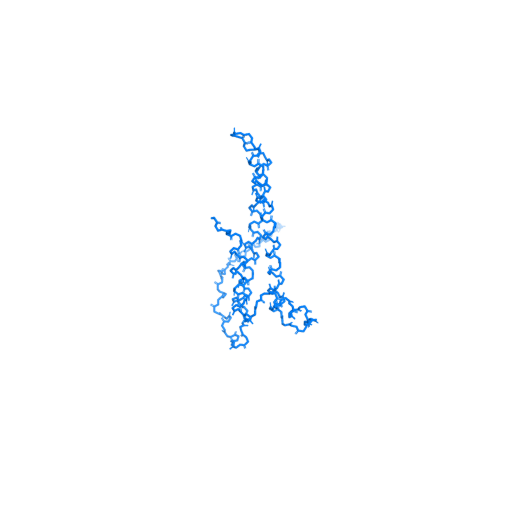 1.00 97.75 94 THR A CA 1
ATOM 718 C C . THR A 1 94 ? -2.353 5.345 5.126 1.00 97.75 94 THR A C 1
ATOM 720 O O . THR A 1 94 ? -1.982 5.811 4.045 1.00 97.75 94 THR A O 1
ATOM 723 N N . ILE A 1 95 ? -1.578 4.511 5.831 1.00 97.81 95 ILE A N 1
ATOM 724 C CA . ILE A 1 95 ? -0.264 4.060 5.358 1.00 97.81 95 ILE A CA 1
ATOM 725 C C . ILE A 1 95 ? -0.416 3.224 4.083 1.00 97.81 95 ILE A C 1
ATOM 727 O O . ILE A 1 95 ? 0.254 3.535 3.095 1.00 97.81 95 ILE A O 1
ATOM 731 N N . ARG A 1 96 ? -1.297 2.212 4.074 1.00 97.12 96 ARG A N 1
ATOM 732 C CA . ARG A 1 96 ? -1.553 1.353 2.903 1.00 97.12 96 ARG A CA 1
ATOM 733 C C . ARG A 1 96 ? -1.913 2.187 1.677 1.00 97.12 96 ARG A C 1
ATOM 735 O O . ARG A 1 96 ? -1.287 2.041 0.628 1.00 97.12 96 ARG A O 1
ATOM 742 N N . ASP A 1 97 ? -2.868 3.097 1.821 1.00 96.31 97 ASP A N 1
ATOM 743 C CA . ASP A 1 97 ? -3.352 3.915 0.710 1.00 96.31 97 ASP A CA 1
ATOM 744 C C . ASP A 1 97 ? -2.258 4.859 0.196 1.00 96.31 97 ASP A C 1
ATOM 746 O O . ASP A 1 97 ? -2.083 5.018 -1.015 1.00 96.31 97 ASP A O 1
ATOM 750 N N . GLY A 1 98 ? -1.440 5.412 1.097 1.00 97.25 98 GLY A N 1
ATOM 751 C CA . GLY A 1 98 ? -0.257 6.188 0.732 1.00 97.25 98 GLY A CA 1
ATOM 752 C C . GLY A 1 98 ? 0.790 5.374 -0.040 1.00 97.25 98 GLY A C 1
ATOM 753 O O . GLY A 1 98 ? 1.383 5.885 -0.998 1.00 97.25 98 GLY A O 1
ATOM 754 N N . ARG A 1 99 ? 1.015 4.103 0.330 1.00 97.69 99 ARG A N 1
ATOM 755 C CA . ARG A 1 99 ? 1.912 3.196 -0.411 1.00 97.69 99 ARG A CA 1
ATOM 756 C C . ARG A 1 99 ? 1.361 2.889 -1.803 1.00 97.69 99 ARG A C 1
ATOM 758 O O . ARG A 1 99 ? 2.084 3.070 -2.781 1.00 97.69 99 ARG A O 1
ATOM 765 N N . ALA A 1 100 ? 0.080 2.539 -1.910 1.00 96.56 100 ALA A N 1
ATOM 766 C CA . ALA A 1 100 ? -0.574 2.254 -3.187 1.00 96.56 100 ALA A CA 1
ATOM 767 C C . ALA A 1 100 ? -0.553 3.468 -4.134 1.00 96.56 100 ALA A C 1
ATOM 769 O O . ALA A 1 100 ? -0.187 3.341 -5.304 1.00 96.56 100 ALA A O 1
ATOM 770 N N . LEU A 1 101 ? -0.857 4.668 -3.622 1.00 96.12 101 LEU A N 1
ATOM 771 C CA . LEU A 1 101 ? -0.769 5.920 -4.381 1.00 96.12 101 LEU A CA 1
ATOM 772 C C . LEU A 1 101 ? 0.656 6.175 -4.893 1.00 96.12 101 LEU A C 1
ATOM 774 O O . LEU A 1 101 ? 0.845 6.625 -6.023 1.00 96.12 101 LEU A O 1
ATOM 778 N N . THR A 1 102 ? 1.667 5.880 -4.075 1.00 96.31 102 THR A N 1
ATOM 779 C CA . THR A 1 102 ? 3.069 6.079 -4.457 1.00 96.31 102 THR A CA 1
ATOM 780 C C . THR A 1 102 ? 3.488 5.133 -5.580 1.00 96.31 102 THR A C 1
ATOM 782 O O . THR A 1 102 ? 4.158 5.572 -6.516 1.00 96.31 102 THR A O 1
ATOM 785 N N . VAL A 1 103 ? 3.069 3.862 -5.535 1.00 96.19 103 VAL A N 1
ATOM 786 C CA . VAL A 1 103 ? 3.312 2.917 -6.636 1.00 96.19 103 VAL A CA 1
ATOM 787 C C . VAL A 1 103 ? 2.649 3.421 -7.917 1.00 96.19 103 VAL A C 1
ATOM 789 O O . VAL A 1 103 ? 3.333 3.573 -8.926 1.00 96.19 103 VAL A O 1
ATOM 792 N N . ARG A 1 104 ? 1.364 3.792 -7.862 1.00 94.19 104 ARG A N 1
ATOM 793 C CA . ARG A 1 104 ? 0.626 4.369 -9.001 1.00 94.19 104 ARG A CA 1
ATOM 794 C C . ARG A 1 104 ? 1.334 5.562 -9.626 1.00 94.19 104 ARG A C 1
ATOM 796 O O . ARG A 1 104 ? 1.569 5.586 -10.831 1.00 94.19 104 ARG A O 1
ATOM 803 N N . HIS A 1 105 ? 1.771 6.504 -8.795 1.00 92.75 105 HIS A N 1
ATOM 804 C CA . HIS A 1 105 ? 2.525 7.671 -9.244 1.00 92.75 105 HIS A CA 1
ATOM 805 C C . HIS A 1 105 ? 3.811 7.284 -9.992 1.00 92.75 105 HIS A C 1
ATOM 807 O O . HIS A 1 105 ? 4.135 7.875 -11.020 1.00 92.75 105 HIS A O 1
ATOM 813 N N . LEU A 1 106 ? 4.543 6.266 -9.524 1.00 93.12 106 LEU A N 1
ATOM 814 C CA . LEU A 1 106 ? 5.737 5.776 -10.220 1.00 93.12 106 LEU A CA 1
ATOM 815 C C . LEU A 1 106 ? 5.408 5.142 -11.577 1.00 93.12 106 LEU A C 1
ATOM 817 O O . LEU A 1 106 ? 6.179 5.309 -12.525 1.00 93.12 106 LEU A O 1
ATOM 821 N N . LEU A 1 107 ? 4.289 4.426 -11.683 1.00 92.00 107 LEU A N 1
ATOM 822 C CA . LEU A 1 107 ? 3.879 3.762 -12.922 1.00 92.00 107 LEU A CA 1
ATOM 823 C C . LEU A 1 107 ? 3.406 4.767 -13.986 1.00 92.00 107 LEU A C 1
ATOM 825 O O . LEU A 1 107 ? 3.753 4.604 -15.162 1.00 92.00 107 LEU A O 1
ATOM 829 N N . GLU A 1 108 ? 2.675 5.806 -13.572 1.00 86.69 108 GLU A N 1
ATOM 830 C CA . GLU A 1 108 ? 2.090 6.832 -14.446 1.00 86.69 108 GLU A CA 1
ATOM 831 C C . GLU A 1 108 ? 3.091 7.920 -14.869 1.00 86.69 108 GLU A C 1
ATOM 833 O O . GLU A 1 108 ? 3.178 8.255 -16.052 1.00 86.69 108 GLU A O 1
ATOM 838 N N . ASP A 1 109 ? 3.871 8.468 -13.929 1.00 74.44 109 ASP A N 1
ATOM 839 C CA . ASP A 1 109 ? 4.654 9.692 -14.164 1.00 74.44 109 ASP A CA 1
ATOM 840 C C . ASP A 1 109 ? 6.098 9.447 -14.631 1.00 74.44 109 ASP A C 1
ATOM 842 O O . ASP A 1 109 ? 6.822 10.396 -14.970 1.00 74.44 109 ASP A O 1
ATOM 846 N N . TYR A 1 110 ? 6.550 8.189 -14.673 1.00 68.50 110 TYR A N 1
ATOM 847 C CA . TYR A 1 110 ? 7.874 7.854 -15.193 1.00 68.50 110 TYR A CA 1
ATOM 848 C C . TYR A 1 110 ? 7.800 7.489 -16.685 1.00 68.50 110 TYR A C 1
ATOM 850 O O . TYR A 1 110 ? 7.083 6.551 -17.052 1.00 68.50 110 TYR A O 1
ATOM 858 N N . PRO A 1 111 ? 8.546 8.184 -17.568 1.00 63.81 111 PRO A N 1
ATOM 859 C CA . PRO A 1 111 ? 8.413 8.021 -19.012 1.00 63.8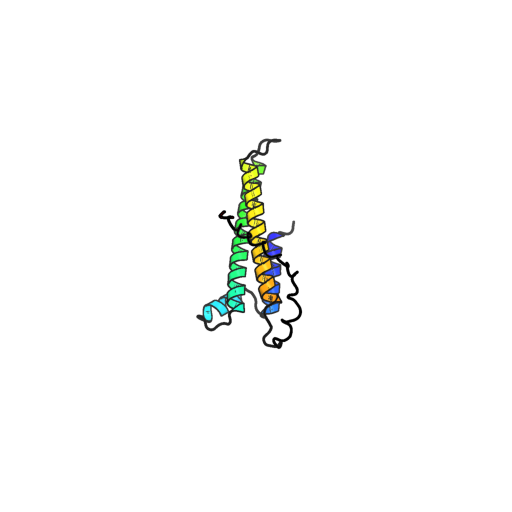1 111 PRO A CA 1
ATOM 860 C C . PRO A 1 111 ? 8.679 6.578 -19.453 1.00 63.81 111 PRO A C 1
ATOM 862 O O . PRO A 1 111 ? 9.612 5.919 -18.983 1.00 63.81 111 PRO A O 1
ATOM 865 N N . ARG A 1 112 ? 7.859 6.072 -20.385 1.00 65.12 112 ARG A N 1
ATOM 866 C CA . ARG A 1 112 ? 8.228 4.884 -21.168 1.00 65.12 112 ARG A CA 1
ATOM 867 C C . ARG A 1 112 ? 9.459 5.240 -22.012 1.00 65.12 112 ARG A C 1
ATOM 869 O O . ARG A 1 112 ? 9.510 6.362 -22.512 1.00 65.12 112 ARG A O 1
ATOM 876 N N . PRO A 1 113 ? 10.418 4.317 -22.213 1.00 57.81 113 PRO A N 1
ATOM 877 C CA . PRO A 1 113 ? 11.604 4.562 -23.046 1.00 57.81 113 PRO A CA 1
ATOM 878 C C . PRO A 1 113 ? 11.276 5.103 -24.449 1.00 57.81 113 PRO A C 1
ATOM 880 O O . PRO A 1 113 ? 12.099 5.764 -25.071 1.00 57.81 113 PRO A O 1
ATOM 883 N N . GLU A 1 114 ? 10.056 4.849 -24.924 1.00 56.28 114 GLU A N 1
ATOM 884 C CA . GLU A 1 114 ? 9.538 5.240 -26.235 1.00 56.28 114 GLU A CA 1
ATOM 885 C C . GLU A 1 114 ? 8.940 6.662 -26.290 1.00 56.28 114 GLU A C 1
ATOM 887 O O . GLU A 1 114 ? 8.577 7.126 -27.369 1.00 56.28 114 GLU A O 1
ATOM 892 N N . GLN A 1 115 ? 8.816 7.377 -25.162 1.00 49.25 115 GLN A N 1
ATOM 893 C CA . GLN A 1 115 ? 8.213 8.715 -25.125 1.00 49.25 115 GLN A CA 1
ATOM 894 C C . GLN A 1 115 ? 9.269 9.821 -24.943 1.00 49.25 115 GLN A C 1
ATOM 896 O O . GLN A 1 115 ? 9.974 9.835 -23.930 1.00 49.25 115 GLN A O 1
ATOM 901 N N . PRO A 1 116 ? 9.378 10.789 -25.878 1.00 45.16 116 PRO A N 1
ATOM 902 C CA . PRO A 1 116 ? 10.279 11.924 -25.719 1.00 45.16 116 PRO A CA 1
ATOM 903 C C . PRO A 1 116 ? 9.879 12.769 -24.501 1.00 45.16 116 PRO A C 1
ATOM 905 O O . PRO A 1 116 ? 8.699 12.980 -24.224 1.00 45.16 116 PRO A O 1
ATOM 908 N N . ALA A 1 117 ? 10.880 13.298 -23.791 1.00 54.94 117 ALA A N 1
ATOM 909 C CA . ALA A 1 117 ? 10.756 14.042 -22.529 1.00 54.94 117 ALA A CA 1
ATOM 910 C C . ALA A 1 117 ? 9.941 15.361 -22.598 1.00 54.94 117 ALA A C 1
ATOM 912 O O . ALA A 1 117 ? 9.920 16.135 -21.640 1.00 54.94 117 ALA A O 1
ATOM 913 N N . THR A 1 118 ? 9.271 15.644 -23.715 1.00 50.00 118 THR A N 1
ATOM 914 C CA . THR A 1 118 ? 8.566 16.899 -23.999 1.00 50.00 118 THR A CA 1
ATOM 915 C C . THR A 1 118 ? 7.190 17.007 -23.334 1.00 50.00 118 THR A C 1
ATOM 917 O O . THR A 1 118 ? 6.648 18.107 -23.260 1.00 50.00 118 THR A O 1
ATOM 920 N N . SER A 1 119 ? 6.624 15.924 -22.789 1.00 50.44 119 SER A N 1
ATOM 921 C CA . SER A 1 119 ? 5.316 15.959 -22.105 1.00 50.44 119 SER A CA 1
ATOM 922 C C . SER A 1 119 ? 5.370 16.526 -20.678 1.00 50.44 119 SER A C 1
ATOM 924 O O . SER A 1 119 ? 4.336 16.872 -20.103 1.00 50.44 119 SER A O 1
ATOM 926 N N . ARG A 1 120 ? 6.570 16.682 -20.100 1.00 52.53 120 ARG A N 1
ATOM 927 C CA . ARG A 1 120 ? 6.749 17.070 -18.689 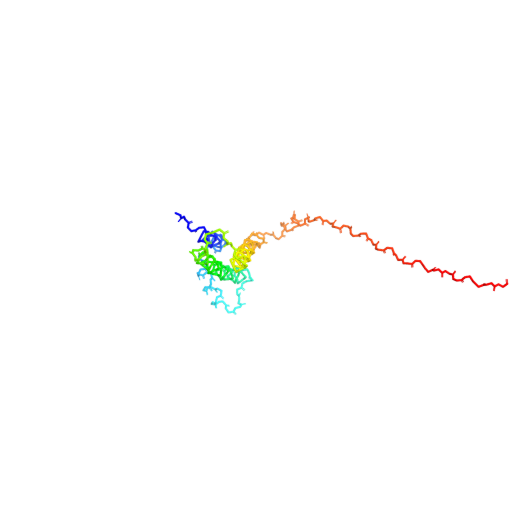1.00 52.53 120 ARG A CA 1
ATOM 928 C C . ARG A 1 120 ? 6.440 18.544 -18.399 1.00 52.53 120 ARG A C 1
ATOM 930 O O . ARG A 1 120 ? 6.207 18.900 -17.247 1.00 52.53 120 ARG A O 1
ATOM 937 N N . ALA A 1 121 ? 6.407 19.398 -19.424 1.00 52.69 121 ALA A N 1
ATOM 938 C CA . ALA A 1 121 ? 6.157 20.832 -19.261 1.00 52.69 121 ALA A CA 1
ATOM 939 C C . ALA A 1 121 ? 4.672 21.191 -19.048 1.00 52.69 121 ALA A C 1
ATOM 941 O O . ALA A 1 121 ? 4.377 22.318 -18.664 1.00 52.69 121 ALA A O 1
ATOM 942 N N . ALA A 1 122 ? 3.732 20.262 -19.266 1.00 52.62 122 ALA A N 1
ATOM 943 C CA . ALA A 1 122 ? 2.305 20.597 -19.329 1.00 52.62 122 ALA A CA 1
ATOM 944 C C . ALA A 1 122 ? 1.489 20.308 -18.052 1.00 52.62 122 ALA A C 1
ATOM 946 O O . ALA A 1 122 ? 0.306 20.633 -18.023 1.00 52.62 122 ALA A O 1
ATOM 947 N N . ARG A 1 123 ? 2.057 19.700 -16.996 1.00 52.97 123 ARG A N 1
ATOM 948 C CA . ARG A 1 123 ? 1.268 19.267 -15.813 1.00 52.97 123 ARG A CA 1
ATOM 949 C C . ARG A 1 123 ? 1.871 19.599 -14.447 1.00 52.97 123 ARG A C 1
ATOM 951 O O . ARG A 1 123 ? 1.661 18.882 -13.477 1.00 52.97 123 ARG A O 1
ATOM 958 N N . ARG A 1 124 ? 2.599 20.710 -14.333 1.00 55.53 124 ARG A N 1
ATOM 959 C CA . ARG A 1 124 ? 2.950 21.296 -13.025 1.00 55.53 124 ARG A CA 1
ATOM 960 C C . ARG A 1 124 ? 2.596 22.775 -12.971 1.00 55.53 124 ARG A C 1
ATOM 962 O O . ARG A 1 124 ? 3.444 23.621 -12.722 1.00 55.53 124 ARG A O 1
ATOM 969 N N . THR A 1 125 ? 1.322 23.079 -13.175 1.00 56.41 125 THR A N 1
ATOM 970 C CA . THR A 1 125 ? 0.748 24.358 -12.746 1.00 56.41 125 THR A CA 1
ATOM 971 C C . THR A 1 125 ? 0.014 24.111 -11.434 1.00 56.41 125 THR A C 1
ATOM 973 O O . THR A 1 125 ? -1.206 24.010 -11.393 1.00 56.41 125 THR A O 1
ATOM 976 N N . GLY A 1 126 ? 0.776 23.927 -10.354 1.00 57.59 126 GLY A N 1
ATOM 977 C CA . GLY A 1 126 ? 0.225 24.105 -9.012 1.00 57.59 126 GLY A CA 1
ATOM 978 C C . GLY A 1 126 ? -0.038 25.597 -8.769 1.00 57.59 126 GLY A C 1
ATOM 979 O O . GLY A 1 126 ? 0.620 26.430 -9.402 1.00 57.59 126 GLY A O 1
ATOM 980 N N . PRO A 1 127 ? -0.984 25.970 -7.892 1.00 58.09 127 PRO A N 1
ATOM 981 C CA . PRO A 1 127 ? -1.217 27.369 -7.560 1.00 58.09 127 PRO A CA 1
ATOM 982 C C . PRO A 1 127 ? 0.074 27.989 -7.015 1.00 58.09 127 PRO A C 1
ATOM 984 O O . PRO A 1 127 ? 0.632 27.534 -6.017 1.00 58.09 127 PRO A O 1
ATOM 987 N N . VAL A 1 128 ? 0.565 29.030 -7.689 1.00 64.88 128 VAL A N 1
ATOM 988 C CA . VAL A 1 128 ? 1.674 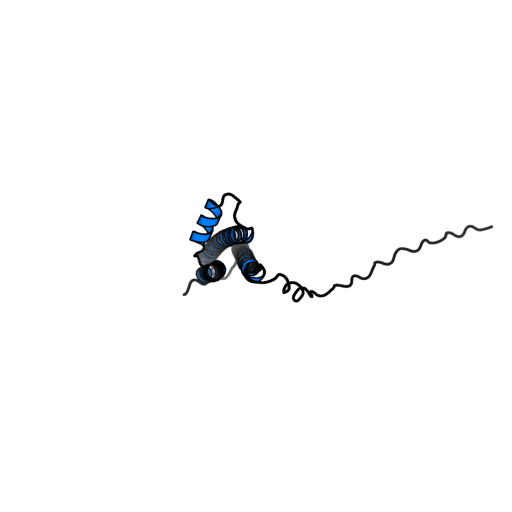29.847 -7.193 1.00 64.88 128 VAL A CA 1
ATOM 989 C C . VAL A 1 128 ? 1.140 30.643 -6.008 1.00 64.88 128 VAL A C 1
ATOM 991 O O . VAL A 1 128 ? 0.450 31.649 -6.176 1.00 64.88 128 VAL A O 1
ATOM 994 N N . LEU A 1 129 ? 1.431 30.177 -4.794 1.00 61.84 129 LEU A N 1
ATOM 995 C CA . LEU A 1 129 ? 1.192 30.954 -3.584 1.00 61.84 129 LEU A CA 1
ATOM 996 C C . LEU A 1 129 ? 2.127 32.162 -3.620 1.00 61.84 129 LEU A C 1
ATOM 998 O O . LEU A 1 129 ? 3.327 32.056 -3.378 1.00 61.84 129 LEU A O 1
ATOM 1002 N N . THR A 1 130 ? 1.569 33.315 -3.973 1.00 63.22 130 THR A N 1
ATOM 1003 C CA . THR A 1 130 ? 2.283 34.587 -3.902 1.00 63.22 130 THR A CA 1
ATOM 1004 C C . THR A 1 130 ? 2.388 34.959 -2.429 1.00 63.22 130 THR A C 1
ATOM 1006 O O . THR A 1 130 ? 1.411 35.392 -1.822 1.00 63.22 130 THR A O 1
ATOM 1009 N N . THR A 1 131 ? 3.550 34.740 -1.820 1.00 56.94 131 THR A N 1
ATOM 1010 C CA . THR A 1 131 ? 3.809 35.210 -0.460 1.00 56.94 131 THR A CA 1
ATOM 1011 C C . THR A 1 131 ? 4.099 36.707 -0.509 1.00 56.94 131 THR A C 1
ATOM 1013 O O . THR A 1 131 ? 4.997 37.173 -1.209 1.00 56.94 131 THR A O 1
ATOM 1016 N N . THR A 1 132 ? 3.305 37.496 0.211 1.00 71.88 132 THR A N 1
ATOM 1017 C CA . THR A 1 132 ? 3.584 38.921 0.402 1.00 71.88 132 THR A CA 1
ATOM 1018 C C . THR A 1 132 ? 4.801 39.084 1.317 1.00 71.88 132 THR A C 1
ATOM 1020 O O . THR A 1 132 ? 4.829 38.460 2.382 1.00 71.88 132 THR A O 1
ATOM 1023 N N . PRO A 1 133 ? 5.799 39.910 0.956 1.00 65.00 133 PRO A N 1
ATOM 1024 C CA . PRO A 1 133 ? 6.954 40.149 1.812 1.00 65.00 133 PRO A CA 1
ATOM 1025 C C . PRO A 1 133 ? 6.542 40.870 3.102 1.00 65.00 133 PRO A C 1
ATOM 1027 O O . PRO A 1 133 ? 5.724 41.791 3.087 1.00 65.00 133 PRO A O 1
ATOM 1030 N N . VAL A 1 134 ? 7.127 40.446 4.224 1.00 66.56 134 VAL A N 1
ATOM 1031 C CA . VAL A 1 134 ? 6.927 41.069 5.540 1.00 66.56 134 VAL A CA 1
ATOM 1032 C C . VAL A 1 134 ? 7.532 42.482 5.523 1.00 66.56 134 VAL A C 1
ATOM 1034 O O . VAL A 1 134 ? 8.700 42.623 5.146 1.00 66.56 134 VAL A O 1
ATOM 1037 N N . PRO A 1 135 ? 6.789 43.536 5.914 1.00 66.12 135 PRO A N 1
ATOM 1038 C CA . PRO A 1 135 ? 7.323 44.893 5.950 1.00 66.12 135 PRO A CA 1
ATOM 1039 C C . PRO A 1 135 ? 8.455 45.004 6.978 1.00 66.12 135 PRO A C 1
ATOM 1041 O O . PRO A 1 135 ? 8.304 44.621 8.138 1.00 66.12 135 PRO A O 1
ATOM 1044 N N . GLN A 1 136 ? 9.603 45.527 6.539 1.00 68.06 136 GLN A N 1
ATOM 1045 C CA . GLN A 1 136 ? 10.754 45.746 7.410 1.00 68.06 136 GLN A CA 1
ATOM 1046 C C . GLN A 1 136 ? 10.504 46.929 8.360 1.00 68.06 136 GLN A C 1
ATOM 1048 O O . GLN A 1 136 ? 9.929 47.939 7.941 1.00 68.06 136 GLN A O 1
ATOM 1053 N N . PRO A 1 137 ? 10.936 46.836 9.630 1.00 60.97 137 PRO A N 1
ATOM 1054 C CA . PRO A 1 137 ? 10.763 47.914 10.591 1.00 60.97 137 PRO A CA 1
ATOM 1055 C C . PRO A 1 137 ? 11.568 49.151 10.177 1.00 60.97 137 PRO A C 1
ATOM 1057 O O . PRO A 1 137 ? 12.770 49.082 9.919 1.00 60.97 137 PRO A O 1
ATOM 1060 N N . VAL A 1 138 ? 10.888 50.297 10.131 1.00 66.88 138 VAL A N 1
ATOM 1061 C CA . VAL A 1 138 ? 11.495 51.603 9.861 1.00 66.88 138 VAL A CA 1
ATOM 1062 C C . VAL A 1 138 ? 12.364 52.047 11.048 1.00 66.88 138 VAL A C 1
ATOM 1064 O O . VAL A 1 138 ? 11.887 52.039 12.186 1.00 66.88 138 VAL A O 1
ATOM 1067 N N . PRO A 1 139 ? 13.627 52.460 10.835 1.00 55.97 139 PRO A N 1
ATOM 1068 C CA . PRO A 1 139 ? 14.439 53.016 11.907 1.00 55.97 139 PRO A CA 1
ATOM 1069 C C . PRO A 1 139 ? 13.896 54.394 12.307 1.00 55.97 139 PRO A C 1
ATOM 1071 O O . PRO A 1 139 ? 13.869 55.334 11.514 1.00 55.97 139 PRO A O 1
ATOM 1074 N N . VAL A 1 140 ? 13.469 54.517 13.564 1.00 58.19 140 VAL A N 1
ATOM 1075 C CA . VAL A 1 140 ? 13.106 55.797 14.181 1.00 58.19 140 VAL A CA 1
ATOM 1076 C C . VAL A 1 140 ? 14.387 56.610 14.380 1.00 58.19 140 VAL A C 1
ATOM 1078 O O . VAL A 1 140 ? 15.212 56.281 15.231 1.00 58.19 140 VAL A O 1
ATOM 1081 N N . SER A 1 141 ? 14.574 57.680 13.603 1.00 61.84 141 SER A N 1
ATOM 1082 C CA . SER A 1 141 ? 15.652 58.641 13.854 1.00 61.84 141 SER A CA 1
ATOM 1083 C C . SER A 1 141 ? 15.387 59.390 15.159 1.00 61.84 141 SER A C 1
ATOM 1085 O O . SER A 1 141 ? 14.481 60.220 15.252 1.00 61.84 141 SER A O 1
ATOM 1087 N N . ALA A 1 142 ? 16.202 59.103 16.174 1.00 52.53 142 ALA A N 1
ATOM 1088 C CA . ALA A 1 142 ? 16.231 59.862 17.413 1.00 52.53 142 ALA A CA 1
ATOM 1089 C C . ALA A 1 142 ? 16.671 61.308 17.130 1.00 52.53 142 ALA A C 1
ATOM 1091 O O . ALA A 1 142 ? 17.745 61.576 16.592 1.00 52.53 142 ALA A O 1
ATOM 1092 N N . ARG A 1 143 ? 15.793 62.245 17.487 1.00 53.94 143 ARG A N 1
ATOM 1093 C CA . ARG A 1 143 ? 15.990 63.694 17.424 1.00 53.94 143 ARG A CA 1
ATOM 1094 C C . ARG A 1 143 ? 16.968 64.104 18.529 1.00 53.94 143 ARG A C 1
ATOM 1096 O O . ARG A 1 143 ? 16.612 64.012 19.701 1.00 53.94 143 ARG A O 1
ATOM 1103 N N . THR A 1 144 ? 18.140 64.630 18.178 1.00 53.31 144 THR A N 1
ATOM 1104 C CA . THR A 1 144 ? 19.012 65.311 19.150 1.00 53.31 144 THR A CA 1
ATOM 1105 C C . THR A 1 144 ? 18.973 66.817 18.902 1.00 53.31 144 THR A C 1
ATOM 1107 O O . THR A 1 144 ? 19.301 67.298 17.820 1.00 53.31 144 THR A O 1
ATOM 1110 N N . ARG A 1 145 ? 18.485 67.531 19.923 1.00 46.91 145 ARG A N 1
ATOM 1111 C CA . ARG A 1 145 ? 18.360 68.992 20.060 1.00 46.91 145 ARG A CA 1
ATOM 1112 C C . ARG A 1 145 ? 19.709 69.713 19.961 1.00 46.91 145 ARG A C 1
ATOM 1114 O O . ARG A 1 145 ? 20.712 69.198 20.452 1.00 46.91 145 ARG A O 1
ATOM 1121 N N . ARG A 1 146 ? 19.668 70.965 19.501 1.00 48.47 146 ARG A N 1
ATOM 1122 C CA . ARG A 1 146 ? 20.560 72.035 19.957 1.00 48.47 146 ARG A CA 1
ATOM 1123 C C . ARG A 1 146 ? 19.729 73.265 20.297 1.00 48.47 146 ARG A C 1
ATOM 1125 O O . ARG A 1 146 ? 18.681 73.436 19.635 1.00 48.47 146 ARG A O 1
#

Sequence (146 aa):
MTDEPDDVLRAVAREIEDRFGVPVDELREAVAAARGTISFLPSAVVRWYDDLEEAQRLLTSAEDELLGALQSAPAGELDEQVMTLAQRVDTALTIRDGRALTVRHLLEDYPRPEQPATSRAARRTGPVLTTTPVPQPVPVSARTRR

Radius of gyration: 25.65 Å; chains: 1; bounding box: 46×84×53 Å

Foldseek 3Di:
DPPPLVVLLVVLQVLVCVQPVDGLVVLVVVLVVCVPVDDPLSVVLNVLSVQLVVLSVQLVVLVVVLVVCVVVDDPPDDDPVSVVSVVSNVVSVVSNVVSSVVSVCSSPVDDDPPDPPVVVVPPPPDPDPDDDDDDDDDDDDDDDDD

Secondary structure (DSSP, 8-state):
---HHHHHHHHHHHHHHHHHSS-HHHHHHHHHHTTT-S-HHHHHHHHHHHHHHHHHHHHHHHHHHHHHHHHHSPTT---HHHHHHHHHHHHHHHHHHHHHHHHHHHHHHSPPTTS-GGGGGGS-------PPPPPPPPP-------

pLDDT: mean 81.99, std 17.73, range [39.81, 98.12]